Protein AF-N9EAR9-F1 (afdb_monomer_lite)

Radius of gyration: 36.12 Å; chains: 1; bounding box: 80×19×107 Å

Secondary structure (DSSP, 8-state):
------------EEEEETTEEEEESS-----SPPHHHHHHHHHHHHHHHHHHHHHHHHHHHHHHHHHHHHHHHHHHHHHHHHHHH-

Foldseek 3Di:
DDPPDPDDDQDWDWDADPNDTDIHSDPDPDPDCPPVNVVVVVVVVVVVVVVVVVVVVVVVVVVVVVVVVVVVVVVVVVVVVVVVVD

Organism: NCBI:txid1217648

Structure (mmCIF, N/CA/C/O backbone):
data_AF-N9EAR9-F1
#
_entry.id   AF-N9EAR9-F1
#
loop_
_atom_site.group_PDB
_atom_site.id
_atom_site.type_symbol
_atom_site.label_atom_id
_atom_site.label_alt_id
_atom_site.label_comp_id
_atom_site.label_asym_id
_atom_site.label_entity_id
_atom_site.label_seq_id
_atom_site.pdbx_PDB_ins_code
_atom_site.Cartn_x
_atom_site.Cartn_y
_atom_site.Cartn_z
_atom_site.occupancy
_atom_site.B_iso_or_equiv
_atom_site.auth_seq_id
_atom_site.auth_comp_id
_atom_site.auth_asym_id
_atom_site.auth_atom_id
_atom_site.pdbx_PDB_model_num
ATOM 1 N N . MET A 1 1 ? 46.496 -0.390 -54.641 1.00 39.19 1 MET A N 1
ATOM 2 C CA . MET A 1 1 ? 45.023 -0.272 -54.640 1.00 39.19 1 MET A CA 1
ATOM 3 C C . MET A 1 1 ? 44.554 -0.407 -53.199 1.00 39.19 1 MET A C 1
ATOM 5 O O . MET A 1 1 ? 44.707 -1.482 -52.637 1.00 39.19 1 MET A O 1
ATOM 9 N N . LEU A 1 2 ? 44.107 0.685 -52.566 1.00 51.28 2 LEU A N 1
ATOM 10 C CA . LEU A 1 2 ? 43.563 0.638 -51.205 1.00 51.28 2 LEU A CA 1
ATOM 11 C C . LEU A 1 2 ? 42.110 0.162 -51.274 1.00 51.28 2 LEU A C 1
ATOM 13 O O . LEU A 1 2 ? 41.229 0.910 -51.687 1.00 51.28 2 LEU A O 1
ATOM 17 N N . SER A 1 3 ? 41.870 -1.088 -50.883 1.00 55.09 3 SER A N 1
ATOM 18 C CA . SER A 1 3 ? 40.521 -1.585 -50.624 1.00 55.09 3 SER A CA 1
ATOM 19 C C . SER A 1 3 ? 40.086 -1.092 -49.246 1.00 55.09 3 SER A C 1
ATOM 21 O O . SER A 1 3 ? 40.285 -1.778 -48.245 1.00 55.09 3 SER A O 1
ATOM 23 N N . SER A 1 4 ? 39.522 0.113 -49.182 1.00 58.97 4 SER A N 1
ATOM 24 C CA . SER A 1 4 ? 38.831 0.586 -47.983 1.00 58.97 4 SER A CA 1
ATOM 25 C C . SER A 1 4 ? 37.522 -0.185 -47.842 1.00 58.97 4 SER A C 1
ATOM 27 O O . SER A 1 4 ? 36.506 0.166 -48.435 1.00 58.97 4 SER A O 1
ATOM 29 N N . THR A 1 5 ? 37.547 -1.268 -47.072 1.00 64.38 5 THR A N 1
ATOM 30 C CA . THR A 1 5 ? 36.334 -1.956 -46.629 1.00 64.38 5 THR A CA 1
ATOM 31 C C . THR A 1 5 ? 35.584 -1.038 -45.667 1.00 64.38 5 THR A C 1
ATOM 33 O O . THR A 1 5 ? 36.010 -0.841 -44.529 1.00 64.38 5 THR A O 1
ATOM 36 N N . CYS A 1 6 ? 34.479 -0.449 -46.123 1.00 61.16 6 CYS A N 1
ATOM 37 C CA . CYS A 1 6 ? 33.539 0.256 -45.257 1.00 61.16 6 CYS A CA 1
ATOM 38 C C . CYS A 1 6 ? 32.814 -0.769 -44.376 1.00 61.16 6 CYS A C 1
ATOM 40 O O . CYS A 1 6 ? 31.854 -1.402 -44.811 1.00 61.16 6 CYS A O 1
ATOM 42 N N . TYR A 1 7 ? 33.272 -0.950 -43.140 1.00 62.91 7 TYR A N 1
ATOM 43 C CA . TYR A 1 7 ? 32.516 -1.704 -42.145 1.00 62.91 7 TYR A CA 1
ATOM 44 C C . TYR A 1 7 ? 31.387 -0.816 -41.616 1.00 62.91 7 TYR A C 1
ATOM 46 O O . TYR A 1 7 ? 31.638 0.193 -40.960 1.00 62.91 7 TYR A O 1
ATOM 54 N N . ALA A 1 8 ? 30.140 -1.174 -41.918 1.00 65.50 8 ALA A N 1
ATOM 55 C CA . ALA A 1 8 ? 28.979 -0.553 -41.297 1.00 65.50 8 ALA A CA 1
ATOM 56 C C . ALA A 1 8 ? 28.770 -1.177 -39.910 1.00 65.50 8 ALA A C 1
ATOM 58 O O . ALA A 1 8 ? 28.410 -2.349 -39.796 1.00 65.50 8 ALA A O 1
ATOM 59 N N . VAL A 1 9 ? 29.010 -0.404 -38.850 1.00 70.75 9 VAL A N 1
ATOM 60 C CA . VAL A 1 9 ? 28.673 -0.808 -37.480 1.00 70.75 9 VAL A CA 1
ATOM 61 C C . VAL A 1 9 ? 27.193 -0.512 -37.267 1.00 70.75 9 VAL A C 1
ATOM 63 O O . VAL A 1 9 ? 26.772 0.636 -37.370 1.00 70.75 9 VAL A O 1
ATOM 66 N N . THR A 1 10 ? 26.395 -1.549 -37.010 1.00 72.75 10 THR A N 1
ATOM 67 C CA . THR A 1 10 ? 24.969 -1.400 -36.692 1.00 72.75 10 THR A CA 1
ATOM 68 C C . THR A 1 10 ? 24.756 -1.718 -35.220 1.00 72.75 10 THR A C 1
ATOM 70 O O . THR A 1 10 ? 25.121 -2.800 -34.764 1.00 72.75 10 THR A O 1
ATOM 73 N N . GLU A 1 11 ? 24.164 -0.785 -34.479 1.00 77.38 11 GLU A N 1
ATOM 74 C CA . GLU A 1 11 ? 23.735 -1.029 -33.104 1.00 77.38 11 GLU A CA 1
ATOM 75 C C . GLU A 1 11 ? 22.495 -1.930 -33.090 1.00 77.38 11 GLU A C 1
ATOM 77 O O . GLU A 1 11 ? 21.533 -1.711 -33.831 1.00 77.38 11 GLU A O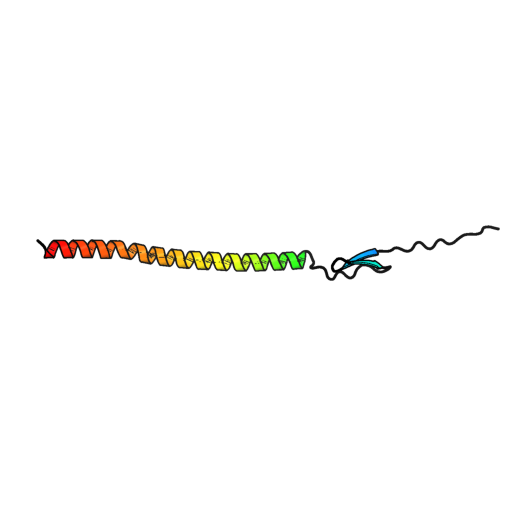 1
ATOM 82 N N . VAL A 1 12 ? 22.520 -2.954 -32.238 1.00 81.94 12 VAL A N 1
ATOM 83 C CA . VAL A 1 12 ? 21.406 -3.884 -32.047 1.00 81.94 12 VAL A CA 1
ATOM 84 C C . VAL A 1 12 ? 20.999 -3.847 -30.581 1.00 81.94 12 VAL A C 1
ATOM 86 O O . VAL A 1 12 ? 21.806 -4.111 -29.692 1.00 81.94 12 VAL A O 1
ATOM 89 N N . TYR A 1 13 ? 19.735 -3.532 -30.328 1.00 78.94 13 TYR A N 1
ATOM 90 C CA . TYR A 1 13 ? 19.138 -3.496 -29.002 1.00 78.94 13 TYR A CA 1
ATOM 91 C C . TYR A 1 13 ? 18.541 -4.861 -28.661 1.00 78.94 13 TYR A C 1
ATOM 93 O O . TYR A 1 13 ? 17.823 -5.460 -29.463 1.00 78.94 13 TYR A O 1
ATOM 101 N N . GLN A 1 14 ? 18.821 -5.349 -27.454 1.00 85.25 14 GLN A N 1
ATOM 102 C CA . GLN A 1 14 ? 18.222 -6.566 -26.916 1.00 85.25 14 GLN A CA 1
ATOM 103 C C . GLN A 1 14 ? 16.998 -6.203 -26.068 1.00 85.25 14 GLN A C 1
ATOM 105 O O . GLN A 1 14 ? 17.119 -5.672 -24.964 1.00 85.25 14 GLN A O 1
ATOM 110 N N . CYS A 1 15 ? 15.812 -6.523 -26.571 1.00 82.94 15 CYS A N 1
ATOM 111 C CA . CYS A 1 15 ? 14.537 -6.223 -25.936 1.00 82.94 15 CYS A CA 1
ATOM 112 C C . CYS A 1 15 ? 13.954 -7.472 -25.280 1.00 82.94 15 CYS A C 1
ATOM 114 O O . CYS A 1 15 ? 13.886 -8.537 -25.895 1.00 82.94 15 CYS A O 1
ATOM 116 N N . LYS A 1 16 ? 13.517 -7.346 -24.023 1.00 82.25 16 LYS A N 1
ATOM 117 C CA . LYS A 1 16 ? 12.847 -8.426 -23.292 1.00 82.25 16 LYS A CA 1
ATOM 118 C C . LYS A 1 16 ? 11.376 -8.079 -23.092 1.00 82.25 16 LYS A C 1
ATOM 120 O O . LYS A 1 16 ? 11.042 -7.252 -22.248 1.00 82.25 16 LYS A O 1
ATOM 125 N N . GLU A 1 17 ? 10.500 -8.750 -23.830 1.00 73.62 17 GLU A N 1
ATOM 126 C CA . GLU A 1 17 ? 9.050 -8.563 -23.755 1.00 73.62 17 GLU A CA 1
ATOM 127 C C . GLU A 1 17 ? 8.363 -9.880 -23.392 1.00 73.62 17 GLU A C 1
ATOM 129 O O . GLU A 1 17 ? 8.569 -10.906 -24.041 1.00 73.62 17 GLU A O 1
ATOM 134 N N . LYS A 1 18 ? 7.550 -9.865 -22.325 1.00 68.88 18 LYS A N 1
ATOM 135 C CA . LYS A 1 18 ? 6.725 -11.009 -21.874 1.00 68.88 18 LYS A CA 1
ATOM 136 C C . LYS A 1 18 ? 7.490 -12.346 -21.759 1.00 68.88 18 LYS A C 1
ATOM 138 O O . LYS A 1 18 ? 6.934 -13.408 -22.002 1.00 68.88 18 LYS A O 1
ATOM 143 N N . GLY A 1 19 ? 8.770 -12.291 -21.381 1.00 72.00 19 GLY A N 1
ATOM 144 C CA . GLY A 1 19 ? 9.635 -13.470 -21.224 1.00 72.00 19 GLY A CA 1
ATOM 145 C C . GLY A 1 19 ? 10.395 -13.896 -22.486 1.00 72.00 19 GLY A C 1
ATOM 146 O O . GLY A 1 19 ? 11.317 -14.699 -22.376 1.00 72.00 19 GLY A O 1
ATOM 147 N N . SER A 1 20 ? 10.082 -13.317 -23.646 1.00 71.62 20 SER A N 1
ATOM 148 C CA . SER A 1 20 ? 10.813 -13.515 -24.901 1.00 71.62 20 SER A CA 1
ATOM 149 C C . SER A 1 20 ? 11.899 -12.451 -25.096 1.00 71.62 20 SER A C 1
ATOM 151 O O . SER A 1 20 ? 11.756 -11.318 -24.628 1.00 71.62 20 SER A O 1
ATOM 153 N N . VAL A 1 21 ? 12.996 -12.819 -25.762 1.00 83.62 21 VAL A N 1
ATOM 154 C CA . VAL A 1 21 ? 14.095 -11.909 -26.116 1.00 83.62 21 VAL A CA 1
ATOM 155 C C . VAL A 1 21 ? 14.060 -11.667 -27.623 1.00 83.62 21 VAL A C 1
ATOM 157 O O . VAL A 1 21 ? 14.095 -12.621 -28.395 1.00 83.62 21 VAL A O 1
ATOM 160 N N . THR A 1 22 ? 14.004 -10.404 -28.038 1.00 81.62 22 THR A N 1
ATOM 161 C CA . THR A 1 22 ? 14.074 -9.974 -29.442 1.00 81.62 22 THR A CA 1
ATOM 162 C C . THR A 1 22 ? 15.234 -9.012 -29.642 1.00 81.62 22 THR A C 1
ATOM 164 O O . THR A 1 22 ? 15.498 -8.162 -28.797 1.00 81.62 22 THR A O 1
ATOM 167 N N . PHE A 1 23 ? 15.928 -9.144 -30.767 1.00 83.88 23 PHE A N 1
ATOM 168 C CA . PHE A 1 23 ? 17.001 -8.239 -31.168 1.00 83.88 23 PHE A CA 1
ATOM 169 C C . PHE A 1 23 ? 16.472 -7.302 -32.247 1.00 83.88 23 PHE A C 1
ATOM 171 O O . PHE A 1 23 ? 15.896 -7.765 -33.231 1.00 83.88 23 PHE A O 1
ATOM 178 N N . GLN A 1 24 ? 16.615 -5.994 -32.051 1.00 82.31 24 GLN A N 1
ATOM 179 C CA . GLN A 1 24 ? 16.031 -4.986 -32.935 1.00 82.31 24 GLN A CA 1
ATOM 180 C C . GLN A 1 24 ? 17.031 -3.856 -33.179 1.00 82.31 24 GLN A C 1
ATOM 182 O O . GLN A 1 24 ? 17.778 -3.475 -32.287 1.00 82.31 24 GLN A O 1
ATOM 187 N N . SER A 1 25 ? 17.038 -3.283 -34.381 1.00 81.00 25 SER A N 1
ATOM 188 C CA . SER A 1 25 ? 17.859 -2.102 -34.703 1.00 81.00 25 SER A CA 1
ATOM 189 C C . SER A 1 25 ? 17.285 -0.795 -34.144 1.00 81.00 25 SER A C 1
ATOM 191 O O . SER A 1 25 ? 17.926 0.249 -34.210 1.00 81.00 25 SER A O 1
ATOM 193 N N . LYS A 1 26 ? 16.063 -0.839 -33.602 1.00 78.88 26 LYS A N 1
ATOM 194 C CA . LYS A 1 26 ? 15.386 0.293 -32.966 1.00 78.88 26 LYS A CA 1
ATOM 195 C C . LYS A 1 26 ? 15.359 0.107 -31.444 1.00 78.88 26 LYS A C 1
ATOM 197 O O . LYS A 1 26 ? 15.289 -1.038 -30.992 1.00 78.88 26 LYS A O 1
ATOM 202 N N . PRO A 1 27 ? 15.364 1.200 -30.660 1.00 75.38 27 PRO A N 1
ATOM 203 C CA . PRO A 1 27 ? 15.218 1.127 -29.212 1.00 75.38 27 PRO A CA 1
ATOM 204 C C . PRO A 1 27 ? 13.941 0.384 -28.817 1.00 75.38 27 PRO A C 1
ATOM 206 O O . PRO A 1 27 ? 12.900 0.539 -29.459 1.00 75.38 27 PRO A O 1
ATOM 209 N N . CYS A 1 28 ? 14.015 -0.395 -27.739 1.00 77.62 28 CYS A N 1
ATOM 210 C CA . CYS A 1 28 ? 12.876 -1.157 -27.240 1.00 77.62 28 CYS A CA 1
ATOM 211 C C . CYS A 1 28 ? 11.715 -0.222 -26.879 1.00 77.62 28 CYS A C 1
ATOM 213 O O . CYS A 1 28 ? 11.856 0.646 -26.015 1.00 77.62 28 CYS A O 1
ATOM 215 N N . GLN A 1 29 ? 10.552 -0.424 -27.498 1.00 71.88 29 GLN A N 1
ATOM 216 C CA . GLN A 1 29 ? 9.320 0.242 -27.084 1.00 71.88 29 GLN A CA 1
ATOM 217 C C . GLN A 1 29 ? 8.796 -0.450 -25.824 1.00 71.88 29 GLN A C 1
ATOM 219 O O . GLN A 1 29 ? 8.078 -1.442 -25.878 1.00 71.88 29 GLN A O 1
ATOM 224 N N . GLY A 1 30 ? 9.216 0.036 -24.658 1.00 63.44 30 GLY A N 1
ATOM 225 C CA . GLY A 1 30 ? 8.875 -0.593 -23.387 1.00 63.44 30 GLY A CA 1
ATOM 226 C C . GLY A 1 30 ? 7.376 -0.537 -23.079 1.00 63.44 30 GLY A C 1
ATOM 227 O O . GLY A 1 30 ? 6.890 0.477 -22.598 1.00 63.44 30 GLY A O 1
ATOM 228 N N . MET A 1 31 ? 6.667 -1.662 -23.225 1.00 57.69 31 MET A N 1
ATOM 229 C CA . MET A 1 31 ? 5.397 -1.938 -22.525 1.00 57.69 31 MET A CA 1
ATOM 230 C C . MET A 1 31 ? 5.645 -2.478 -21.101 1.00 57.69 31 MET A C 1
ATOM 232 O O . MET A 1 31 ? 5.010 -3.431 -20.647 1.00 57.69 31 MET A O 1
ATOM 236 N N . GLY A 1 32 ? 6.645 -1.936 -20.406 1.00 56.75 32 GLY A N 1
ATOM 237 C CA . GLY A 1 32 ? 6.909 -2.248 -19.005 1.00 56.75 32 GLY A CA 1
ATOM 238 C C . GLY A 1 32 ? 6.288 -1.175 -18.126 1.00 56.75 32 GLY A C 1
ATOM 239 O O . GLY A 1 32 ? 6.435 0.002 -18.438 1.00 56.75 32 GLY A O 1
ATOM 240 N N . LYS A 1 33 ? 5.646 -1.562 -17.014 1.00 56.53 33 LYS A N 1
ATOM 241 C CA . LYS A 1 33 ? 5.213 -0.577 -16.018 1.00 56.53 33 LYS A CA 1
ATOM 242 C C . LYS A 1 33 ? 6.419 0.250 -15.596 1.00 56.53 33 LYS A C 1
ATOM 244 O O . LYS A 1 33 ? 7.385 -0.307 -15.058 1.00 56.53 33 LYS A O 1
ATOM 249 N N . THR A 1 34 ? 6.376 1.546 -15.874 1.00 67.06 34 THR A N 1
ATOM 250 C CA . THR A 1 34 ? 7.452 2.465 -15.506 1.00 67.06 34 THR A CA 1
ATOM 251 C C . THR A 1 34 ? 7.617 2.483 -13.984 1.00 67.06 34 THR A C 1
ATOM 253 O O . THR A 1 34 ? 6.723 2.087 -13.230 1.00 67.06 34 THR A O 1
ATOM 256 N N . VAL A 1 35 ? 8.776 2.929 -13.493 1.00 67.88 35 VAL A N 1
ATOM 257 C CA . VAL A 1 35 ? 8.985 3.111 -12.043 1.00 67.88 35 VAL A CA 1
ATOM 258 C C . VAL A 1 35 ? 7.907 4.033 -11.452 1.00 67.88 35 VAL A C 1
ATOM 260 O O . VAL A 1 35 ? 7.456 3.788 -10.338 1.00 67.88 35 VAL A O 1
ATOM 263 N N . ALA A 1 36 ? 7.427 5.010 -12.230 1.00 68.38 36 ALA A N 1
ATOM 264 C CA . ALA A 1 36 ? 6.310 5.880 -11.868 1.00 68.38 36 ALA A CA 1
ATOM 265 C C . ALA A 1 36 ? 4.991 5.106 -11.687 1.00 68.38 36 ALA A C 1
ATOM 267 O O . ALA A 1 36 ? 4.362 5.224 -10.641 1.00 68.38 36 ALA A O 1
ATOM 268 N N . GLU A 1 37 ? 4.619 4.232 -12.627 1.00 68.62 37 GLU A N 1
ATOM 269 C CA . GLU A 1 37 ? 3.404 3.406 -12.505 1.00 68.62 37 GLU A CA 1
ATOM 270 C C . GLU A 1 37 ? 3.456 2.425 -11.325 1.00 68.62 37 GLU A C 1
ATOM 272 O O . GLU A 1 37 ? 2.431 2.106 -10.715 1.00 68.62 37 GLU A O 1
ATOM 277 N N . LYS A 1 38 ? 4.650 1.919 -10.987 1.00 74.19 38 LYS A N 1
ATOM 278 C CA . LYS A 1 38 ? 4.837 1.113 -9.771 1.00 74.19 38 LYS A CA 1
ATOM 279 C C . LYS A 1 38 ? 4.654 1.959 -8.511 1.00 74.19 38 LYS A C 1
ATOM 281 O O . LYS A 1 38 ? 4.034 1.481 -7.564 1.00 74.19 38 LYS A O 1
ATOM 286 N N . LEU A 1 39 ? 5.154 3.196 -8.515 1.00 74.75 39 LEU A N 1
ATOM 287 C CA . LEU A 1 39 ? 4.990 4.137 -7.407 1.00 74.75 39 LEU A CA 1
ATOM 288 C C . LEU A 1 39 ? 3.517 4.500 -7.181 1.00 74.75 39 LEU A C 1
ATOM 290 O O . LEU A 1 39 ? 3.059 4.483 -6.041 1.00 74.75 39 LEU A O 1
ATOM 294 N N . GLU A 1 40 ? 2.767 4.765 -8.252 1.00 80.25 40 GLU A N 1
ATOM 295 C CA . GLU A 1 40 ? 1.330 5.058 -8.177 1.00 80.25 40 GLU A CA 1
ATOM 296 C C . GLU A 1 40 ? 0.539 3.869 -7.617 1.00 80.25 40 GLU A C 1
ATOM 298 O O . GLU A 1 40 ? -0.309 4.035 -6.741 1.00 80.25 40 GLU A O 1
ATOM 303 N N . GLN A 1 41 ? 0.851 2.647 -8.060 1.00 79.56 41 GLN A N 1
ATOM 304 C CA . GLN A 1 41 ? 0.222 1.435 -7.522 1.00 79.56 41 GLN A CA 1
ATOM 305 C C . GLN A 1 41 ? 0.538 1.232 -6.039 1.00 79.56 41 GLN A C 1
ATOM 307 O O . GLN A 1 41 ? -0.335 0.819 -5.272 1.00 79.56 41 GLN A O 1
ATOM 312 N N . GLU A 1 42 ? 1.764 1.539 -5.615 1.00 78.50 42 GLU A N 1
ATOM 313 C CA . GLU A 1 42 ? 2.149 1.456 -4.210 1.00 78.50 42 GLU A CA 1
ATOM 314 C C . GLU A 1 42 ? 1.454 2.534 -3.363 1.00 78.50 42 GLU A C 1
ATOM 316 O O . GLU A 1 42 ? 0.992 2.236 -2.260 1.00 78.50 42 GLU A O 1
ATOM 321 N N . GLN A 1 43 ? 1.314 3.759 -3.880 1.00 83.31 43 GLN A N 1
ATOM 322 C CA . GLN A 1 43 ? 0.563 4.834 -3.223 1.00 83.31 43 GLN A CA 1
ATOM 323 C C . GLN A 1 43 ? -0.913 4.466 -3.054 1.00 83.31 43 GLN A C 1
ATOM 325 O O . GLN A 1 43 ? -1.418 4.499 -1.933 1.00 83.31 43 GLN A O 1
ATOM 330 N N . GLN A 1 44 ? -1.574 3.994 -4.113 1.00 84.88 44 GLN A N 1
ATOM 331 C CA . GLN A 1 44 ? -2.971 3.552 -4.041 1.00 84.88 44 GLN A CA 1
ATOM 332 C C . GLN A 1 44 ? -3.162 2.381 -3.064 1.00 84.88 44 GLN A C 1
ATOM 334 O O . GLN A 1 44 ? -4.163 2.309 -2.347 1.00 84.88 44 GLN A O 1
ATOM 339 N N . ALA A 1 45 ? -2.204 1.451 -3.000 1.00 86.31 45 ALA A N 1
ATOM 340 C CA . ALA A 1 45 ? -2.241 0.358 -2.032 1.00 86.31 45 ALA A CA 1
ATOM 341 C C . ALA A 1 45 ? -2.067 0.857 -0.586 1.00 86.31 45 ALA A C 1
ATOM 343 O O . ALA A 1 45 ? -2.737 0.354 0.320 1.00 86.31 45 ALA A O 1
ATOM 344 N N . LYS A 1 46 ? -1.197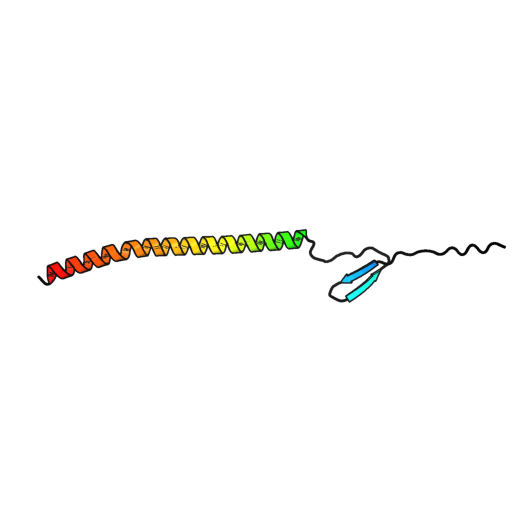 1.850 -0.359 1.00 87.81 46 LYS A N 1
ATOM 345 C CA . LYS A 1 46 ? -1.007 2.479 0.958 1.00 87.81 46 LYS A CA 1
ATOM 346 C C . LYS A 1 46 ? -2.253 3.236 1.404 1.00 87.81 46 LYS A C 1
ATOM 348 O O . LYS A 1 46 ? -2.659 3.059 2.547 1.00 87.81 46 LYS A O 1
ATOM 353 N N . GLU A 1 47 ? -2.895 3.991 0.517 1.00 88.81 47 GLU A N 1
ATOM 354 C CA . GLU A 1 47 ? -4.137 4.713 0.823 1.00 88.81 47 GLU A CA 1
ATOM 355 C C . GLU A 1 47 ? -5.268 3.765 1.231 1.00 88.81 47 GLU A C 1
ATOM 357 O O . GLU A 1 47 ? -5.916 3.981 2.256 1.00 88.81 47 GLU A O 1
ATOM 362 N N . LYS A 1 48 ? -5.449 2.656 0.500 1.00 89.06 48 LYS A N 1
ATOM 363 C CA . LYS A 1 48 ? -6.433 1.622 0.864 1.00 89.06 48 LYS A CA 1
ATOM 364 C C . LYS A 1 48 ? -6.160 1.030 2.245 1.00 89.06 48 LYS A C 1
ATOM 366 O O . LYS A 1 48 ? -7.073 0.929 3.061 1.00 89.06 48 LYS A O 1
ATOM 371 N N . ARG A 1 49 ? -4.900 0.692 2.537 1.00 87.81 49 ARG A N 1
ATOM 372 C CA . ARG A 1 49 ? -4.506 0.185 3.863 1.00 87.81 49 ARG A CA 1
ATOM 373 C C . ARG A 1 49 ? -4.749 1.214 4.965 1.00 87.81 49 ARG A C 1
ATOM 375 O O . ARG A 1 49 ? -5.169 0.839 6.055 1.00 87.81 49 ARG A O 1
ATOM 382 N N . LEU A 1 50 ? -4.508 2.496 4.691 1.00 90.81 50 LEU A N 1
ATOM 383 C CA . LEU A 1 50 ? -4.742 3.568 5.654 1.00 90.81 50 LEU A CA 1
ATOM 384 C C . LEU A 1 50 ? -6.235 3.703 5.984 1.00 90.81 50 LEU A C 1
ATOM 386 O O . LEU A 1 50 ? -6.598 3.798 7.155 1.00 90.81 50 LEU A O 1
ATOM 390 N N . ALA A 1 51 ? -7.096 3.641 4.964 1.00 90.31 51 ALA A N 1
ATOM 391 C CA . ALA A 1 51 ? -8.545 3.667 5.137 1.00 90.31 51 ALA A CA 1
ATOM 392 C C . ALA A 1 51 ? -9.046 2.472 5.970 1.00 90.31 51 ALA A C 1
ATOM 394 O O . ALA A 1 51 ? -9.835 2.655 6.897 1.00 90.31 51 ALA A O 1
ATOM 395 N N . GLU A 1 52 ? -8.532 1.264 5.714 1.00 91.00 52 GLU A N 1
ATOM 396 C CA . GLU A 1 52 ? -8.867 0.072 6.508 1.00 91.00 52 GLU A CA 1
ATOM 397 C C . GLU A 1 52 ? -8.441 0.198 7.979 1.00 91.00 52 GLU A C 1
ATOM 399 O O . GLU A 1 52 ? -9.166 -0.240 8.878 1.00 91.00 52 GLU A O 1
ATOM 404 N N . ILE A 1 53 ? -7.266 0.781 8.243 1.00 92.19 53 ILE A N 1
ATOM 405 C CA . ILE A 1 53 ? -6.782 1.013 9.611 1.00 92.19 53 ILE A CA 1
ATOM 406 C C . ILE A 1 53 ? -7.700 2.007 10.328 1.00 92.19 53 ILE A C 1
ATOM 408 O O . ILE A 1 53 ? -8.166 1.708 11.427 1.00 92.19 53 ILE A O 1
ATOM 412 N N . GLN A 1 54 ? -8.033 3.131 9.691 1.00 89.94 54 GLN A N 1
ATOM 413 C CA . GLN A 1 54 ? -8.931 4.130 10.276 1.00 89.94 54 GLN A CA 1
ATOM 414 C C . GLN A 1 54 ? -10.330 3.568 10.561 1.00 89.94 54 GLN A C 1
ATOM 416 O O . GLN A 1 54 ? -10.923 3.865 11.601 1.00 89.94 54 GLN A O 1
ATOM 421 N N . GLU A 1 55 ? -10.870 2.727 9.675 1.00 91.56 55 GLU A N 1
ATOM 422 C CA . GLU A 1 55 ? -12.164 2.081 9.907 1.00 91.56 55 GLU A CA 1
ATOM 423 C C . GLU A 1 55 ? -12.104 1.122 11.106 1.00 91.56 55 GLU A C 1
ATOM 425 O O . GLU A 1 55 ? -13.002 1.117 11.957 1.00 91.56 55 GLU A O 1
ATOM 430 N N . LYS A 1 56 ? -11.026 0.335 11.217 1.00 91.94 56 LYS A N 1
ATOM 431 C CA . LYS A 1 56 ? -10.805 -0.544 12.372 1.00 91.94 56 LYS A CA 1
ATOM 432 C C . LYS A 1 56 ? -10.694 0.265 13.661 1.00 91.94 56 LYS A C 1
ATOM 434 O O . LYS A 1 56 ? -11.363 -0.087 14.632 1.00 91.94 56 LYS A O 1
ATOM 439 N N . GLU A 1 57 ? -9.926 1.351 13.675 1.00 89.94 57 GLU A N 1
ATOM 440 C CA . GLU A 1 57 ? -9.790 2.228 14.844 1.00 89.94 57 GLU A CA 1
ATOM 441 C C . GLU A 1 57 ? -11.133 2.815 15.288 1.00 89.94 57 GLU A C 1
ATOM 443 O O . GLU A 1 57 ? -11.458 2.753 16.477 1.00 89.94 57 GLU A O 1
ATOM 448 N N . ARG A 1 58 ? -11.966 3.292 14.350 1.00 91.56 58 ARG A N 1
ATOM 449 C CA . ARG A 1 58 ? -13.325 3.768 14.667 1.00 91.56 58 ARG A CA 1
ATOM 450 C C . ARG A 1 58 ? -14.168 2.674 15.322 1.00 91.56 58 ARG A C 1
ATOM 452 O O . ARG A 1 58 ? -14.734 2.904 16.391 1.00 91.56 58 ARG A O 1
ATOM 459 N N . LYS A 1 59 ? -14.188 1.464 14.750 1.00 89.31 59 LYS A N 1
ATOM 460 C CA . LYS A 1 59 ? -14.922 0.319 15.327 1.00 89.31 59 LYS A CA 1
ATOM 461 C C . LYS A 1 59 ? -14.401 -0.069 16.713 1.00 89.31 59 LYS A C 1
ATOM 463 O O . LYS A 1 59 ? -15.177 -0.477 17.578 1.00 89.31 59 LYS A O 1
ATOM 468 N N . TYR A 1 60 ? -13.093 0.026 16.948 1.00 88.31 60 TYR A N 1
ATOM 469 C CA . TYR A 1 60 ? -12.517 -0.223 18.270 1.00 88.31 60 TYR A CA 1
ATOM 470 C C . TYR A 1 60 ? -12.918 0.854 19.283 1.00 88.31 60 TYR A C 1
ATOM 472 O O . TYR A 1 60 ? -13.354 0.498 20.379 1.00 88.31 60 TYR A O 1
ATOM 480 N N . GLN A 1 61 ? -12.865 2.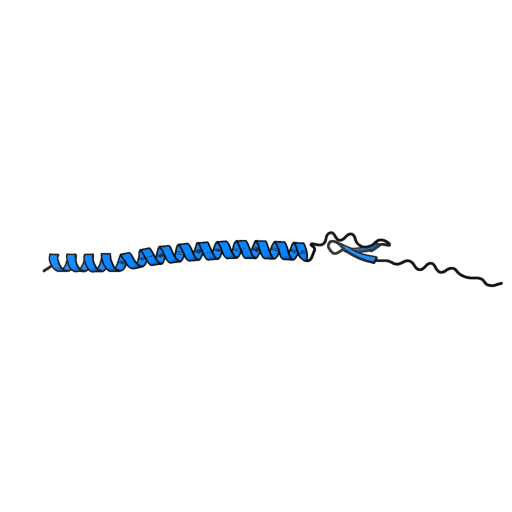138 18.918 1.00 87.06 61 GLN A N 1
ATOM 481 C CA . GLN A 1 61 ? -13.332 3.221 19.790 1.00 87.06 61 GLN A CA 1
ATOM 482 C C . GLN A 1 61 ? -14.822 3.101 20.130 1.00 87.06 61 GLN A C 1
ATOM 484 O O . GLN A 1 61 ? -15.206 3.308 21.281 1.00 87.06 61 GLN A O 1
ATOM 489 N N . GLU A 1 62 ? -15.672 2.734 19.168 1.00 86.81 62 GLU A N 1
ATOM 490 C CA . GLU A 1 62 ? -17.096 2.499 19.430 1.00 86.81 62 GLU A CA 1
ATOM 491 C C . GLU A 1 62 ? -17.316 1.353 20.423 1.00 86.81 62 GLU A C 1
ATOM 493 O O . GLU A 1 62 ? -18.103 1.491 21.365 1.00 86.81 62 GLU A O 1
ATOM 498 N N . ARG A 1 63 ? -16.580 0.243 20.272 1.00 84.50 63 ARG A N 1
ATOM 499 C CA . ARG A 1 63 ? -16.648 -0.882 21.215 1.00 84.50 63 ARG A CA 1
ATOM 500 C C . ARG A 1 63 ? -16.175 -0.499 22.615 1.00 84.50 63 ARG A C 1
ATOM 502 O O . ARG A 1 63 ? -16.815 -0.910 23.582 1.00 84.50 63 ARG A O 1
ATOM 509 N N . LEU A 1 64 ? -15.123 0.312 22.734 1.00 81.44 64 LEU A N 1
ATOM 510 C CA . LEU A 1 64 ? -14.640 0.819 24.024 1.00 81.44 64 LEU A CA 1
ATOM 511 C C . LEU A 1 64 ? -15.692 1.701 24.716 1.00 81.44 64 LEU A C 1
ATOM 513 O O . LEU A 1 64 ? -16.025 1.452 25.874 1.00 81.44 64 LEU A O 1
ATOM 517 N N . LYS A 1 65 ? -16.317 2.637 23.986 1.00 78.19 65 LYS A N 1
ATOM 518 C CA . LYS A 1 65 ? -17.418 3.472 24.511 1.00 78.19 65 LYS A CA 1
ATOM 519 C C . LYS A 1 65 ? -18.620 2.644 24.976 1.00 78.19 65 LYS A C 1
ATOM 521 O O . LYS A 1 65 ? -19.286 2.997 25.948 1.00 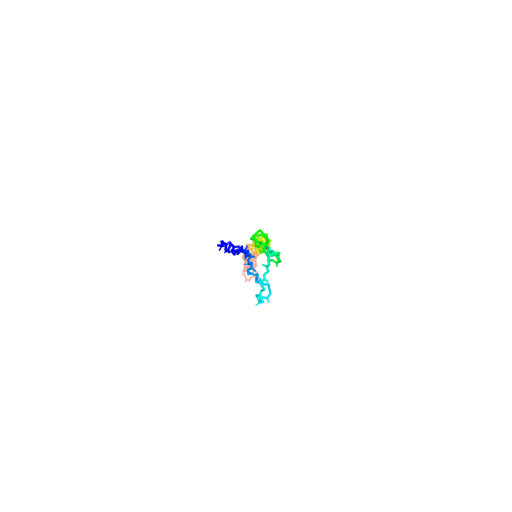78.19 65 LYS A O 1
ATOM 526 N N . GLN A 1 66 ? -18.933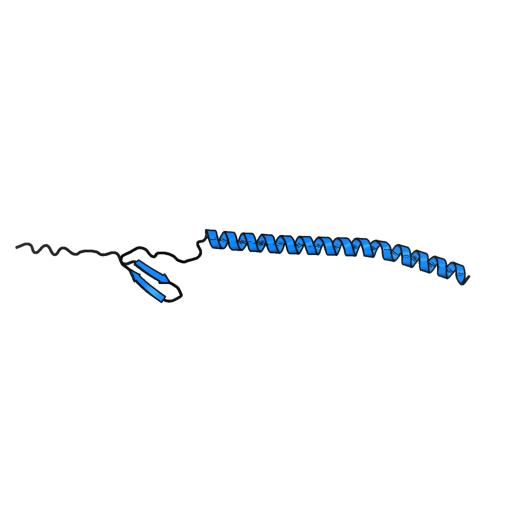 1.549 24.280 1.00 74.00 66 GLN A N 1
ATOM 527 C CA . GLN A 1 66 ? -19.991 0.628 24.708 1.00 74.00 66 GLN A CA 1
ATOM 528 C C . GLN A 1 66 ? -19.584 -0.197 25.934 1.00 74.00 66 GLN A C 1
ATOM 530 O O . GLN A 1 66 ? -20.437 -0.488 26.774 1.00 74.00 66 GLN A O 1
ATOM 535 N N . GLN A 1 67 ? -18.310 -0.577 26.052 1.00 66.69 67 GLN A N 1
ATOM 536 C CA . GLN A 1 67 ? -17.805 -1.301 27.215 1.00 66.69 67 GLN A CA 1
ATOM 537 C C . GLN A 1 67 ? -17.833 -0.447 28.480 1.00 66.69 67 GLN A C 1
ATOM 539 O O . GLN A 1 67 ? -18.292 -0.962 29.490 1.00 66.69 67 GLN A O 1
ATOM 544 N N . GLU A 1 68 ? -17.461 0.836 28.440 1.00 61.19 68 GLU A N 1
ATOM 545 C CA . GLU A 1 68 ? -17.519 1.728 29.617 1.00 61.19 68 GLU A CA 1
ATOM 546 C C . GLU A 1 68 ? -18.931 1.879 30.212 1.00 61.19 68 GLU A C 1
ATOM 548 O O . GLU A 1 68 ? -19.090 2.066 31.419 1.00 61.19 68 GLU A O 1
ATOM 553 N N . LYS A 1 69 ? -19.984 1.741 29.398 1.00 60.78 69 LYS A N 1
ATOM 554 C CA . LYS A 1 69 ? -21.381 1.859 29.860 1.00 60.78 69 LYS A CA 1
ATOM 555 C C . LYS A 1 69 ? -21.932 0.585 30.523 1.00 60.78 69 LYS A C 1
ATOM 557 O O . LYS A 1 69 ? -22.900 0.656 31.286 1.00 60.78 69 LYS A O 1
ATOM 562 N N . LYS A 1 70 ? -21.328 -0.580 30.270 1.00 59.69 70 LYS A N 1
ATOM 563 C CA . LYS A 1 70 ? -21.743 -1.881 30.835 1.00 59.69 70 LYS A CA 1
A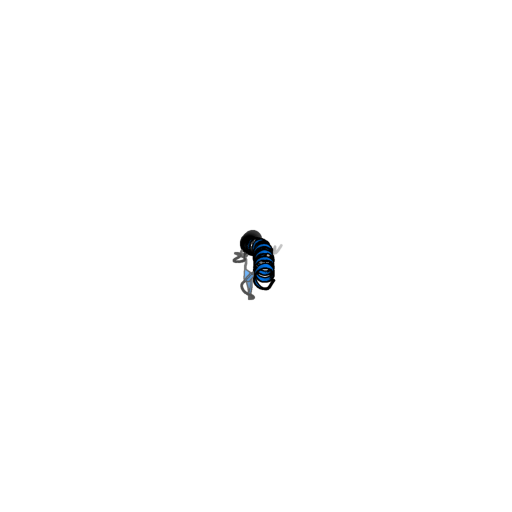TOM 564 C C . LYS A 1 70 ? -21.423 -2.086 32.331 1.00 59.69 70 LYS A C 1
ATOM 566 O O . LYS A 1 70 ? -22.290 -2.606 33.032 1.00 59.69 70 LYS A O 1
ATOM 571 N N . PRO A 1 71 ? -20.258 -1.690 32.886 1.00 59.84 71 PRO A N 1
ATOM 572 C CA . PRO A 1 71 ? -19.972 -1.898 34.305 1.00 59.84 71 PRO A CA 1
ATOM 573 C C . PRO A 1 71 ? -20.865 -1.038 35.208 1.00 59.84 71 PRO A C 1
ATOM 575 O O . PRO A 1 71 ? -21.294 -1.508 36.261 1.00 59.84 71 PRO A O 1
ATOM 578 N N . MET A 1 72 ? -21.213 0.183 34.782 1.00 60.78 72 MET A N 1
ATOM 579 C CA . MET A 1 72 ? -22.125 1.067 35.523 1.00 60.78 72 MET A CA 1
ATOM 580 C C . MET A 1 72 ? -23.528 0.461 35.657 1.00 60.78 72 MET A C 1
ATOM 582 O O . MET A 1 72 ? -24.106 0.454 36.744 1.00 60.78 72 MET A O 1
ATOM 586 N N . THR A 1 73 ? -24.058 -0.107 34.572 1.00 64.12 73 THR A N 1
ATOM 587 C CA . THR A 1 73 ? -25.381 -0.748 34.564 1.00 64.12 73 THR A CA 1
ATOM 588 C C . THR A 1 73 ? -25.396 -2.050 35.362 1.00 64.12 73 THR A C 1
ATOM 590 O O . THR A 1 73 ? -26.342 -2.285 36.111 1.00 64.12 73 THR A O 1
ATOM 593 N N . PHE A 1 74 ? -24.332 -2.857 35.295 1.00 72.25 74 PHE A N 1
ATOM 594 C CA . PHE A 1 74 ? -24.241 -4.096 36.071 1.00 72.25 74 PHE A CA 1
ATOM 595 C C . PHE A 1 74 ? -24.093 -3.840 37.580 1.00 72.25 74 PHE A C 1
ATOM 597 O O . PHE A 1 74 ? -24.760 -4.485 38.388 1.00 72.25 74 PHE A O 1
ATOM 604 N N . LYS A 1 75 ? -23.283 -2.851 37.984 1.00 73.06 75 LYS A N 1
ATOM 605 C CA . LYS A 1 75 ? -23.130 -2.468 39.399 1.00 73.06 75 LYS A CA 1
ATOM 606 C C . LYS A 1 75 ? -24.430 -1.897 39.974 1.00 73.06 75 LYS A C 1
ATOM 608 O O . LYS A 1 75 ? -24.816 -2.266 41.083 1.00 73.06 75 LYS A O 1
ATOM 613 N N . ALA A 1 76 ? -25.133 -1.061 39.206 1.00 74.25 76 ALA A N 1
ATOM 614 C CA . ALA A 1 76 ? -26.448 -0.548 39.585 1.00 74.25 76 ALA A CA 1
ATOM 615 C C . ALA A 1 76 ? -27.493 -1.672 39.702 1.00 74.25 76 ALA A C 1
ATOM 617 O O . ALA A 1 76 ? -28.268 -1.696 40.657 1.00 74.25 76 ALA A O 1
ATOM 618 N N . PHE A 1 77 ? -27.482 -2.638 38.778 1.00 76.75 77 PHE A N 1
ATOM 619 C CA . PHE A 1 77 ? -28.358 -3.808 38.826 1.00 76.75 77 PHE A CA 1
ATOM 620 C C . PHE A 1 77 ? -28.098 -4.671 40.069 1.00 76.75 77 PHE A C 1
ATOM 622 O O . PHE A 1 77 ? -29.036 -4.987 40.797 1.00 76.75 77 PHE A O 1
ATOM 629 N N . MET A 1 78 ? -26.831 -4.971 40.374 1.00 79.38 78 MET A N 1
ATOM 630 C CA . MET A 1 78 ? -26.436 -5.734 41.566 1.00 79.38 78 MET A CA 1
ATOM 631 C C . MET A 1 78 ? -26.808 -5.026 42.876 1.00 79.38 78 MET A C 1
ATOM 633 O O . MET A 1 78 ? -27.258 -5.682 43.814 1.00 79.38 78 MET A O 1
ATOM 637 N N . MET A 1 79 ? -26.671 -3.695 42.951 1.00 76.50 79 MET A N 1
ATOM 638 C CA . MET A 1 79 ? -27.130 -2.932 44.121 1.00 76.50 79 MET A CA 1
ATOM 639 C C . MET A 1 79 ? -28.651 -2.997 44.293 1.00 76.50 79 MET A C 1
ATOM 641 O O . MET A 1 79 ? -29.123 -3.228 45.403 1.00 76.50 79 MET A O 1
ATOM 645 N N . LYS A 1 80 ? -29.411 -2.868 43.199 1.00 76.94 80 LYS A N 1
ATOM 646 C CA . LYS A 1 80 ? -30.881 -2.945 43.214 1.00 76.94 80 LYS A CA 1
ATOM 647 C C . LYS A 1 80 ? -31.400 -4.344 43.570 1.00 76.94 80 LYS A C 1
ATOM 649 O O . LYS A 1 80 ? -32.473 -4.475 44.146 1.00 76.94 80 LYS A O 1
ATOM 654 N N . LEU A 1 81 ? -30.645 -5.387 43.224 1.00 78.44 81 LEU A N 1
ATOM 655 C CA . LEU A 1 81 ? -30.916 -6.770 43.626 1.00 78.44 81 LEU A CA 1
ATOM 656 C C . LEU A 1 81 ? -30.641 -6.987 45.116 1.00 78.44 81 LEU A C 1
ATOM 658 O O . LEU A 1 81 ? -31.475 -7.566 45.806 1.00 78.44 81 LEU A O 1
ATOM 662 N N . LYS A 1 82 ? -29.518 -6.465 45.632 1.00 77.44 82 LYS A N 1
ATOM 663 C CA . LYS A 1 82 ? -29.201 -6.512 47.068 1.00 77.44 82 LYS A CA 1
ATOM 664 C C . LYS A 1 82 ? -30.282 -5.851 47.922 1.00 77.44 82 LYS A C 1
ATOM 666 O O . LYS A 1 82 ? -30.690 -6.441 48.910 1.00 77.44 82 LYS A O 1
ATOM 671 N N . SER A 1 83 ? -30.788 -4.687 47.513 1.00 73.38 83 SER A N 1
ATOM 672 C CA . SER A 1 83 ? -31.847 -3.965 48.236 1.00 73.38 83 SER A CA 1
ATOM 673 C C . SER A 1 83 ? -33.241 -4.596 48.134 1.00 73.38 83 SER A C 1
ATOM 675 O O . SER A 1 83 ? -34.191 -4.037 48.663 1.00 73.38 83 SER A O 1
ATOM 677 N N . LYS A 1 84 ? -33.407 -5.669 47.353 1.00 70.31 84 LYS A N 1
ATOM 678 C CA . LYS A 1 84 ? -34.692 -6.364 47.165 1.00 70.31 84 LYS A CA 1
ATOM 679 C C . LYS A 1 84 ? -34.724 -7.731 47.855 1.00 70.31 84 LYS A C 1
ATOM 681 O O . LYS A 1 84 ? -35.790 -8.325 47.962 1.00 70.31 84 LYS A O 1
ATOM 686 N N . ILE A 1 85 ? -33.554 -8.235 48.254 1.00 68.44 85 ILE A N 1
ATOM 687 C CA . ILE A 1 85 ? -33.361 -9.511 48.958 1.00 68.44 85 ILE A CA 1
ATOM 688 C C . ILE A 1 85 ? -33.161 -9.285 50.471 1.00 68.44 85 ILE A C 1
ATOM 690 O O . ILE A 1 85 ? -33.409 -10.206 51.243 1.00 68.44 85 ILE A O 1
ATOM 694 N N . PHE A 1 86 ? -32.744 -8.083 50.883 1.00 49.53 86 PHE A N 1
ATOM 695 C CA . PHE A 1 86 ? -32.650 -7.639 52.279 1.00 49.53 86 PHE A CA 1
ATOM 696 C C . PHE A 1 86 ? -33.717 -6.597 52.601 1.00 49.53 86 PHE A C 1
ATOM 698 O O . PHE A 1 86 ? -33.982 -5.758 51.709 1.00 49.53 86 PHE A O 1
#

pLDDT: mean 75.15, std 11.44, range [39.19, 92.19]

Sequence (86 aa):
MLSSTCYAVTEVYQCKEKGSVTFQSKPCQGMGKTVAEKLEQEQQAKEKRLAEIQEKERKYQERLKQQEKKPMTFKAFMMKLKSKIF